Protein AF-A0A2J8IJR7-F1 (afdb_monomer)

InterPro domains:
  IPR007197 Radical SAM [SFLDS00029] (43-92)
  IPR013785 Aldolase-type TIM barrel [G3DSA:3.20.20.70] (1-93)
  IPR034556 S-adenosyl-L-methionine-dependent tRNA 4-demethylwyosine synthase [PTHR13930] (1-93)

Sequence (93 aa):
YQLIGSHSGVKLCRWTKSMLRGRGGCYKHTFYGIESHRCMETTPSLACANKCVFCWRHHTNPVGTEWRWKMDQPEMILKEAIENHQNMIKQFK

Radius of gyration: 14.99 Å; Cα contacts (8 Å, |Δi|>4): 115; chains: 1; bounding box: 33×25×36 Å

Solvent-accessible surface area (backbone atoms only — not comparable to full-atom values): 5750 Å² total; per-residue (Å²): 115,47,80,38,90,87,44,25,35,31,42,85,45,74,34,24,59,32,30,72,71,73,70,44,56,42,71,54,27,77,77,67,69,42,59,28,63,78,56,83,47,67,40,84,55,64,55,37,67,71,86,55,94,85,62,90,68,64,91,82,53,52,72,42,89,65,91,83,70,76,85,71,57,68,69,57,52,52,52,53,41,52,53,52,51,52,52,58,56,63,67,73,112

Structure (mmCIF, N/CA/C/O backbone):
data_AF-A0A2J8IJR7-F1
#
_entry.id   AF-A0A2J8IJR7-F1
#
loop_
_atom_site.group_PDB
_atom_site.id
_atom_site.type_symbol
_atom_site.label_atom_id
_atom_site.label_alt_id
_atom_site.label_comp_id
_atom_site.label_asym_id
_atom_site.label_entity_id
_atom_site.label_seq_id
_atom_site.pdbx_PDB_ins_code
_atom_site.Cartn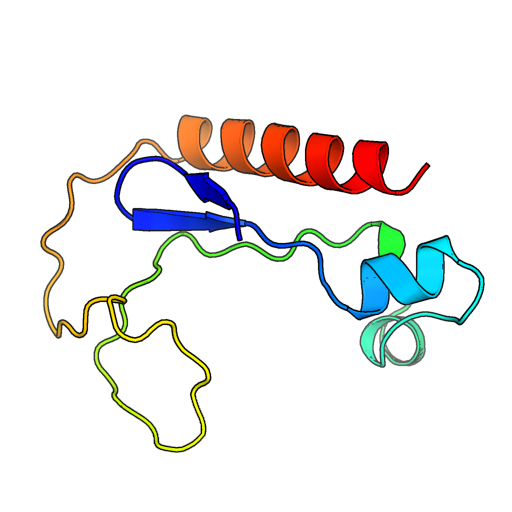_x
_atom_site.Cartn_y
_atom_site.Cartn_z
_atom_site.occupancy
_atom_site.B_iso_o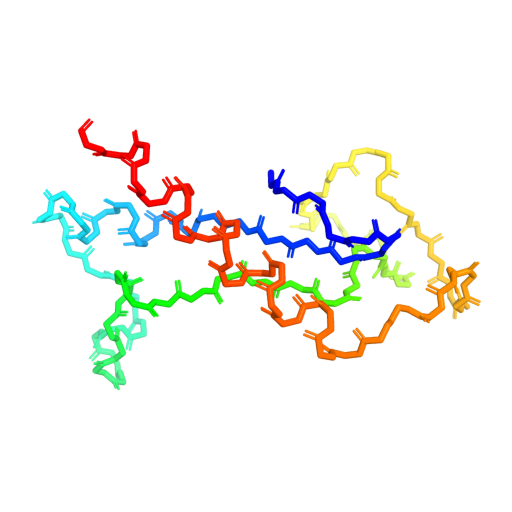r_equiv
_atom_site.auth_seq_id
_atom_site.auth_comp_id
_atom_site.auth_asym_id
_atom_site.auth_atom_id
_atom_site.pdbx_PDB_model_num
ATOM 1 N N . TYR A 1 1 ? -1.387 9.391 -3.796 1.00 90.69 1 TYR A N 1
ATOM 2 C CA . TYR A 1 1 ? -0.639 8.246 -3.237 1.00 90.69 1 TYR A CA 1
ATOM 3 C C . TYR A 1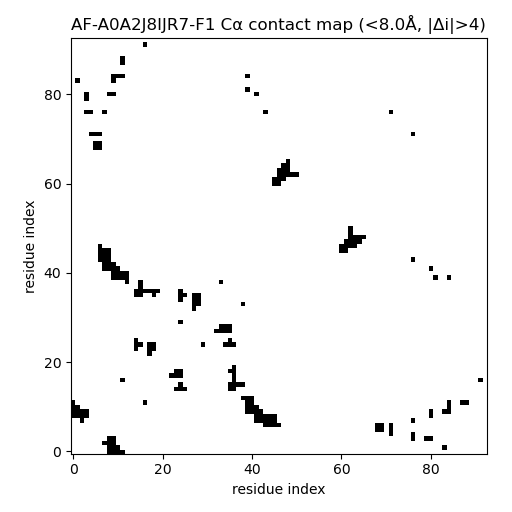 1 ? 0.787 8.718 -3.032 1.00 90.69 1 TYR A C 1
ATOM 5 O O . TYR A 1 1 ? 1.122 9.770 -3.566 1.00 90.69 1 TYR A O 1
ATOM 13 N N . GLN A 1 2 ? 1.591 8.000 -2.259 1.00 94.88 2 GLN A N 1
ATOM 14 C CA . GLN A 1 2 ? 3.035 8.227 -2.207 1.00 94.88 2 GLN A CA 1
ATOM 15 C C . GLN A 1 2 ? 3.716 7.191 -3.098 1.00 94.88 2 GLN A C 1
ATOM 17 O O . GLN A 1 2 ? 3.341 6.017 -3.071 1.00 94.88 2 GLN A O 1
ATOM 22 N N . LEU A 1 3 ? 4.627 7.664 -3.947 1.00 94.56 3 LEU A N 1
ATOM 23 C CA . LEU A 1 3 ? 5.477 6.820 -4.783 1.00 94.56 3 LEU A CA 1
ATOM 24 C C . LEU A 1 3 ? 6.553 6.178 -3.905 1.00 94.56 3 LEU A C 1
ATOM 26 O O . LEU A 1 3 ? 7.034 6.815 -2.971 1.00 94.56 3 LEU A O 1
ATOM 30 N N . ILE A 1 4 ? 6.888 4.929 -4.206 1.00 96.50 4 ILE A N 1
ATOM 31 C CA . ILE A 1 4 ? 7.927 4.146 -3.531 1.00 96.50 4 ILE A CA 1
ATOM 32 C C . ILE A 1 4 ? 8.855 3.615 -4.614 1.00 96.50 4 ILE A C 1
ATOM 34 O O . ILE A 1 4 ? 8.392 2.950 -5.553 1.00 96.50 4 ILE A O 1
ATOM 38 N N . GLY A 1 5 ? 10.143 3.926 -4.495 1.00 93.88 5 GLY A N 1
ATOM 39 C CA . GLY A 1 5 ? 11.114 3.649 -5.548 1.00 93.88 5 GLY A CA 1
ATOM 40 C C . GLY A 1 5 ? 10.653 4.157 -6.921 1.00 93.88 5 GLY A C 1
ATOM 41 O O . GLY A 1 5 ? 10.158 5.277 -7.071 1.00 93.88 5 GLY A O 1
ATOM 42 N N . SER A 1 6 ? 10.811 3.313 -7.935 1.00 92.56 6 SER A N 1
ATOM 43 C CA . SER A 1 6 ? 10.550 3.630 -9.340 1.00 92.56 6 SER A CA 1
ATOM 44 C C . SER A 1 6 ? 9.192 3.147 -9.866 1.00 92.56 6 SER A C 1
ATOM 46 O O . SER A 1 6 ? 8.727 3.651 -10.890 1.00 92.56 6 SER A O 1
ATOM 48 N N . HIS A 1 7 ? 8.545 2.185 -9.196 1.00 93.62 7 HIS A N 1
ATOM 49 C CA . HIS A 1 7 ? 7.362 1.495 -9.739 1.00 93.62 7 HIS A CA 1
ATOM 50 C C . HIS A 1 7 ? 6.247 1.190 -8.729 1.00 93.62 7 HIS A C 1
ATOM 52 O O . HIS A 1 7 ? 5.167 0.744 -9.133 1.00 93.62 7 HIS A O 1
ATOM 58 N N . SER A 1 8 ? 6.477 1.422 -7.437 1.00 95.56 8 SER A N 1
ATOM 59 C CA . SER A 1 8 ? 5.551 1.047 -6.366 1.00 95.56 8 SER A CA 1
ATOM 60 C C . SER A 1 8 ? 4.807 2.261 -5.813 1.00 95.56 8 SER A C 1
ATOM 62 O O . SER A 1 8 ? 5.187 3.416 -6.026 1.00 95.56 8 SER A O 1
ATOM 64 N N . GLY A 1 9 ? 3.721 2.022 -5.082 1.00 95.81 9 GLY A N 1
ATOM 65 C CA . GLY A 1 9 ? 3.017 3.106 -4.412 1.00 95.81 9 GLY A CA 1
ATOM 66 C C . GLY A 1 9 ? 2.086 2.650 -3.304 1.00 95.81 9 GLY A C 1
ATOM 67 O O . GLY A 1 9 ? 1.487 1.579 -3.368 1.00 95.81 9 GLY A O 1
ATOM 68 N N . VAL A 1 10 ? 1.924 3.521 -2.310 1.00 98.12 10 VAL A N 1
ATOM 69 C CA . VAL A 1 10 ? 1.052 3.313 -1.151 1.00 98.12 10 VAL A CA 1
ATOM 70 C C . VAL A 1 10 ? 0.043 4.449 -1.023 1.00 98.12 10 VAL A C 1
ATOM 72 O O . VAL A 1 10 ? 0.308 5.614 -1.351 1.00 98.12 10 VAL A O 1
ATOM 75 N N . LYS A 1 11 ? -1.161 4.128 -0.557 1.00 96.38 11 LYS A N 1
ATOM 76 C CA . LYS A 1 11 ? -2.232 5.105 -0.355 1.00 96.38 11 LYS A CA 1
ATOM 77 C C . LYS A 1 11 ? -3.018 4.761 0.901 1.00 96.38 11 LYS A C 1
ATOM 79 O O . LYS A 1 11 ? -3.166 3.604 1.273 1.00 96.38 11 LYS A O 1
ATOM 84 N N . LEU A 1 12 ? -3.568 5.782 1.549 1.00 96.19 12 LEU A N 1
ATOM 85 C CA . LEU A 1 12 ? -4.530 5.558 2.616 1.00 96.19 12 LEU A CA 1
ATOM 86 C C . LEU A 1 12 ? -5.901 5.197 2.030 1.00 96.19 12 LEU A C 1
ATOM 88 O O . LEU A 1 12 ? -6.490 5.991 1.284 1.00 96.19 12 LEU A O 1
ATOM 92 N N . CYS A 1 13 ? -6.416 4.023 2.396 1.00 96.06 13 CYS A N 1
ATOM 93 C CA . CYS A 1 13 ? -7.742 3.584 1.981 1.00 96.06 13 CYS A CA 1
ATOM 94 C C . CYS A 1 13 ? -8.817 4.543 2.515 1.00 96.06 13 CYS A C 1
ATOM 96 O O . CYS A 1 13 ? -8.730 5.069 3.631 1.00 96.06 13 CYS A O 1
ATOM 98 N N . ARG A 1 14 ? -9.889 4.736 1.736 1.00 95.06 14 ARG A N 1
ATOM 99 C CA . ARG A 1 14 ? -11.063 5.516 2.164 1.00 95.06 14 ARG A CA 1
ATOM 100 C C . ARG A 1 14 ? -11.618 5.010 3.500 1.00 95.06 14 ARG A C 1
ATOM 102 O O . ARG A 1 14 ? -11.985 5.805 4.359 1.00 95.06 14 ARG A O 1
ATOM 109 N N . TRP A 1 15 ? -11.662 3.692 3.673 1.00 97.25 15 TRP A N 1
ATOM 110 C CA . TRP A 1 15 ? -12.247 3.053 4.850 1.00 97.25 15 TRP A CA 1
ATOM 111 C C . TRP A 1 15 ? -11.323 3.034 6.063 1.00 97.25 15 TRP A C 1
ATOM 113 O O . TRP A 1 15 ? -11.820 3.067 7.183 1.00 97.25 15 TRP A O 1
ATOM 123 N N . THR A 1 16 ? -10.004 3.086 5.862 1.00 95.75 16 THR A N 1
ATOM 124 C CA . THR A 1 16 ? -9.053 3.369 6.947 1.00 95.75 16 THR A CA 1
ATOM 125 C C . THR A 1 16 ? -9.385 4.716 7.583 1.00 95.75 16 THR A C 1
ATOM 127 O O . THR A 1 16 ? -9.611 4.783 8.787 1.00 95.75 16 THR A O 1
ATOM 130 N N . LYS A 1 17 ? -9.549 5.772 6.769 1.00 93.81 17 LYS A N 1
ATOM 131 C CA . LYS A 1 17 ? -9.961 7.105 7.253 1.00 93.81 17 LYS A CA 1
ATOM 132 C C . LYS A 1 17 ? -11.334 7.089 7.932 1.00 93.81 17 LYS A C 1
ATOM 134 O O . LYS A 1 17 ? -11.514 7.744 8.950 1.00 93.81 17 LYS A O 1
ATOM 139 N N . SER A 1 18 ? -12.304 6.369 7.363 1.00 95.44 18 SER A N 1
ATOM 140 C CA . SER A 1 18 ? -13.657 6.247 7.928 1.00 95.44 18 SER A CA 1
ATOM 141 C C . SER A 1 18 ? -13.628 5.642 9.332 1.00 95.44 18 SER A C 1
ATOM 143 O O . SER A 1 18 ? -14.165 6.226 10.273 1.00 95.44 18 SER A O 1
ATOM 145 N N . MET A 1 19 ? -12.937 4.510 9.481 1.00 95.62 19 MET A N 1
ATOM 146 C CA . MET A 1 19 ? -12.878 3.770 10.736 1.00 95.62 19 MET A CA 1
ATOM 147 C C . MET A 1 19 ? -12.068 4.518 11.803 1.00 95.62 19 MET A C 1
ATOM 149 O O . MET A 1 19 ? -12.507 4.566 12.946 1.00 95.62 19 MET A O 1
ATOM 153 N N . LEU A 1 20 ? -10.972 5.197 11.429 1.00 93.44 20 LEU A N 1
ATOM 154 C CA . LEU A 1 20 ? -10.221 6.082 12.338 1.00 93.44 20 LEU A CA 1
ATOM 155 C C . LEU A 1 20 ? -11.074 7.235 12.899 1.00 93.44 20 LEU A C 1
ATOM 157 O O . LEU A 1 20 ? -10.815 7.709 13.997 1.00 93.44 20 LEU A O 1
ATOM 161 N N . ARG A 1 21 ? -12.106 7.680 12.168 1.00 93.31 21 ARG A N 1
ATOM 162 C CA . ARG A 1 21 ? -13.049 8.728 12.606 1.00 93.31 21 ARG A CA 1
ATOM 163 C C . ARG A 1 21 ? -14.296 8.169 13.305 1.00 93.31 21 ARG A C 1
ATOM 165 O O . ARG A 1 21 ? -15.273 8.898 13.450 1.00 93.31 21 ARG A O 1
ATOM 172 N N . GLY A 1 22 ? -14.313 6.880 13.652 1.00 94.56 22 GLY A N 1
ATOM 173 C CA . GLY A 1 22 ? -15.461 6.228 14.291 1.00 94.56 22 GLY A CA 1
ATOM 174 C C . GLY A 1 22 ? -16.671 6.012 13.374 1.00 94.56 22 GLY A C 1
ATOM 175 O O . GLY A 1 22 ? -17.755 5.713 13.857 1.00 94.56 22 GLY A O 1
ATOM 176 N N . ARG A 1 23 ? -16.516 6.141 12.047 1.00 95.62 23 ARG A N 1
ATOM 177 C CA . ARG A 1 23 ? -17.612 5.993 11.063 1.00 95.62 23 ARG A CA 1
ATOM 178 C C . ARG A 1 23 ? -17.740 4.575 10.484 1.00 95.62 23 ARG A C 1
ATOM 180 O O . ARG A 1 23 ? -18.400 4.384 9.468 1.00 95.62 23 ARG A O 1
ATOM 187 N N . GLY A 1 24 ? -17.075 3.592 11.091 1.00 95.62 24 GLY A N 1
ATOM 188 C CA . GLY A 1 24 ? -17.117 2.183 10.681 1.00 95.62 24 GLY A CA 1
ATOM 189 C C . GLY A 1 24 ? -16.100 1.773 9.605 1.00 95.62 24 GLY A C 1
ATOM 190 O O . GLY A 1 24 ? -15.477 2.609 8.939 1.00 95.62 24 GLY A O 1
ATOM 191 N N . GLY A 1 25 ? -15.912 0.453 9.480 1.00 96.44 25 GLY A N 1
ATOM 192 C CA . GLY A 1 25 ? -14.999 -0.209 8.538 1.00 96.44 25 GLY A CA 1
ATOM 193 C C . GLY A 1 25 ? -15.632 -0.553 7.184 1.00 96.44 25 GLY A C 1
ATOM 194 O O . GLY A 1 25 ? -16.815 -0.320 6.954 1.00 96.44 25 GLY A O 1
ATOM 195 N N . CYS A 1 26 ? -14.830 -1.093 6.262 1.00 97.94 26 CYS A N 1
ATOM 196 C CA . CYS A 1 26 ? -15.306 -1.562 4.958 1.00 97.94 26 CYS A CA 1
ATOM 197 C C . CYS A 1 26 ? -16.022 -2.915 5.058 1.00 97.94 26 CYS A C 1
ATOM 199 O O . CYS A 1 26 ? -16.008 -3.561 6.100 1.00 97.94 26 CYS A O 1
ATOM 201 N N . TYR A 1 27 ? -16.555 -3.406 3.936 1.00 98.12 27 TYR A N 1
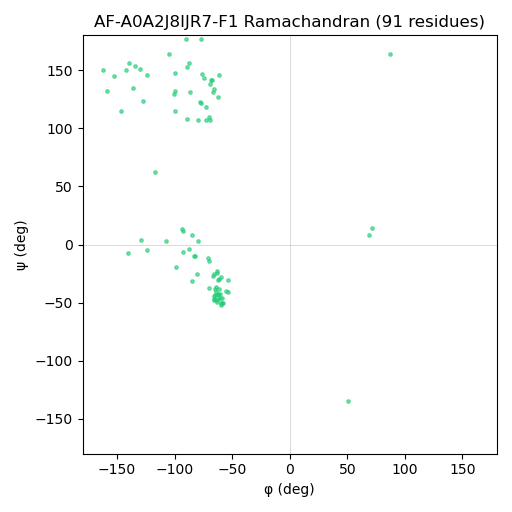ATOM 202 C CA . TYR A 1 27 ? -17.207 -4.720 3.879 1.00 98.12 27 TYR A CA 1
ATOM 203 C C . TYR A 1 27 ? -16.321 -5.869 4.399 1.00 98.12 27 TYR A C 1
ATOM 205 O O . TYR A 1 27 ? -16.835 -6.825 4.968 1.00 98.12 27 TYR A O 1
ATOM 213 N N . LYS A 1 28 ? -14.986 -5.779 4.256 1.00 98.25 28 LYS A N 1
ATOM 214 C CA . LYS A 1 28 ? -14.060 -6.806 4.767 1.00 98.25 28 LYS A CA 1
ATOM 215 C C . LYS A 1 28 ? -14.044 -6.877 6.293 1.00 98.25 28 LYS A C 1
ATOM 217 O O . LYS A 1 28 ? -13.765 -7.937 6.839 1.00 98.25 28 LYS A O 1
ATOM 222 N N . HIS A 1 29 ? -14.347 -5.771 6.969 1.00 97.31 29 HIS A N 1
ATOM 223 C CA . HIS A 1 29 ? -14.533 -5.772 8.414 1.00 97.31 29 HIS A CA 1
ATOM 224 C C . HIS A 1 29 ? -15.766 -6.591 8.794 1.00 97.31 29 HIS A C 1
ATOM 226 O O . HIS A 1 29 ? -15.671 -7.479 9.630 1.00 97.31 29 HIS A O 1
ATOM 232 N N . THR A 1 30 ? -16.893 -6.358 8.116 1.00 97.06 30 THR A N 1
ATOM 233 C CA . THR A 1 30 ? -18.148 -7.079 8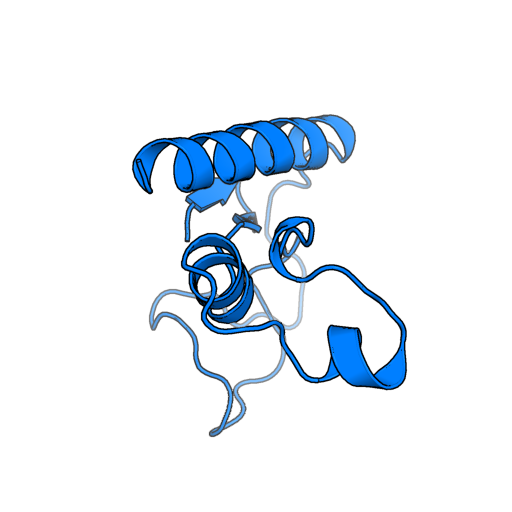.366 1.00 97.06 30 THR A CA 1
ATOM 234 C C . THR A 1 30 ? -18.053 -8.563 8.018 1.00 97.06 30 THR A C 1
ATOM 236 O O . THR A 1 30 ? -18.524 -9.393 8.784 1.00 97.06 30 THR A O 1
ATOM 239 N N . PHE A 1 31 ? -17.457 -8.911 6.875 1.00 98.44 31 PHE A N 1
ATOM 240 C CA . PHE A 1 31 ? -17.444 -10.297 6.392 1.00 98.44 31 PHE A CA 1
ATOM 241 C C . PHE A 1 31 ? -16.316 -11.140 6.985 1.00 98.44 31 PHE A C 1
ATOM 243 O O . PHE A 1 31 ? -16.482 -12.344 7.140 1.00 98.44 31 PHE A O 1
ATOM 250 N N . TYR A 1 32 ? -15.171 -10.526 7.296 1.00 98.00 32 TYR A N 1
ATOM 251 C CA . TYR A 1 32 ? -13.949 -11.260 7.643 1.00 98.00 32 TYR A CA 1
ATOM 252 C C . TYR A 1 32 ? -13.296 -10.784 8.945 1.00 98.00 32 TYR A C 1
ATOM 254 O O . TYR A 1 32 ? -12.194 -11.219 9.263 1.00 98.00 32 TYR A O 1
ATOM 262 N N . GLY A 1 33 ? -13.906 -9.845 9.674 1.00 96.94 33 GLY A N 1
ATOM 263 C CA . GLY A 1 33 ? -13.327 -9.284 10.899 1.00 96.94 33 GLY A CA 1
ATOM 264 C C . GLY A 1 33 ? -12.083 -8.414 10.674 1.00 96.94 33 GLY A C 1
ATOM 265 O O . GLY A 1 33 ? -11.447 -7.993 11.635 1.00 96.94 33 GLY A O 1
ATOM 266 N N . ILE A 1 34 ? -11.721 -8.103 9.422 1.00 98.00 34 ILE A N 1
ATOM 267 C CA . ILE A 1 34 ? -10.503 -7.343 9.115 1.00 98.00 34 ILE A CA 1
ATOM 268 C C . ILE A 1 34 ? -10.681 -5.875 9.513 1.00 98.00 34 ILE A C 1
ATOM 270 O O . ILE A 1 34 ? -11.503 -5.142 8.957 1.00 98.00 34 ILE A O 1
ATOM 274 N N . GLU A 1 35 ? -9.860 -5.408 10.445 1.00 97.19 35 GLU A N 1
ATOM 275 C CA . GLU A 1 35 ? -9.876 -4.023 10.907 1.00 97.19 35 GLU A CA 1
ATOM 276 C C . GLU A 1 35 ? -9.369 -3.069 9.813 1.00 97.19 35 GLU A C 1
ATOM 278 O O . GLU A 1 35 ? -8.178 -2.983 9.510 1.00 97.19 35 GLU A O 1
ATOM 283 N N . SER A 1 36 ? -10.283 -2.304 9.208 1.00 96.88 36 SER A N 1
ATOM 284 C CA . SER A 1 36 ? -9.958 -1.416 8.079 1.00 96.88 36 SER A CA 1
ATOM 285 C C . SER A 1 36 ? -8.948 -0.325 8.439 1.00 96.88 36 SER A C 1
ATOM 287 O O . SER A 1 36 ? -8.165 0.093 7.586 1.00 96.88 36 SER A O 1
ATOM 289 N N . HIS A 1 37 ? -8.937 0.131 9.695 1.00 95.50 37 HIS A N 1
ATOM 290 C CA . HIS A 1 37 ? -7.971 1.122 10.170 1.00 95.50 37 HIS A CA 1
ATOM 291 C C . HIS A 1 37 ? -6.534 0.574 10.299 1.00 95.50 37 HIS A C 1
ATOM 293 O O . HIS A 1 37 ? -5.605 1.364 10.434 1.00 95.50 37 HIS A O 1
ATOM 299 N N . ARG A 1 38 ? -6.348 -0.752 10.212 1.00 95.75 38 ARG A N 1
ATOM 300 C CA . ARG A 1 38 ? -5.046 -1.445 10.251 1.00 95.75 38 ARG A CA 1
ATOM 301 C C . ARG A 1 38 ? -4.612 -1.995 8.888 1.00 95.75 38 ARG A C 1
ATOM 303 O O . ARG A 1 38 ? -3.588 -2.662 8.790 1.00 95.75 38 ARG A O 1
ATOM 310 N N . CYS A 1 39 ? -5.389 -1.742 7.834 1.00 97.06 39 CYS A N 1
ATOM 311 C CA . CYS A 1 39 ? -5.075 -2.183 6.476 1.00 97.06 39 CYS A CA 1
ATOM 312 C C . CYS A 1 39 ? -4.169 -1.182 5.748 1.00 97.06 39 CYS A C 1
ATOM 314 O O . CYS A 1 39 ? -4.512 -0.003 5.643 1.00 97.06 39 CYS A O 1
ATOM 316 N N . MET A 1 40 ? -3.091 -1.677 5.135 1.00 97.25 40 MET A N 1
ATOM 317 C CA . MET A 1 40 ? -2.239 -0.908 4.226 1.00 97.25 40 MET A CA 1
ATOM 318 C C . MET A 1 40 ? -2.585 -1.220 2.764 1.00 97.25 40 MET A C 1
ATOM 320 O O . MET A 1 40 ? -2.402 -2.341 2.299 1.00 97.25 40 MET A O 1
ATOM 324 N N . GLU A 1 41 ? -3.086 -0.223 2.030 1.00 97.56 41 GLU A N 1
ATOM 325 C CA . GLU A 1 41 ? -3.354 -0.327 0.590 1.00 97.56 41 GLU A CA 1
ATOM 326 C C . GLU A 1 41 ? -2.094 0.079 -0.188 1.00 97.56 41 GLU A C 1
ATOM 328 O O . GLU A 1 41 ? -1.710 1.251 -0.213 1.00 97.56 41 GLU A O 1
ATOM 333 N N . THR A 1 42 ? -1.433 -0.903 -0.797 1.00 97.75 42 THR A N 1
ATOM 334 C CA . THR A 1 42 ? -0.176 -0.726 -1.534 1.00 97.75 42 THR A CA 1
ATOM 335 C C . THR A 1 42 ? -0.167 -1.567 -2.808 1.00 97.75 42 THR A C 1
ATOM 337 O O . THR A 1 42 ? -0.884 -2.566 -2.901 1.00 97.75 42 THR A O 1
ATOM 340 N N . THR A 1 43 ? 0.641 -1.167 -3.786 1.00 96.38 43 THR A N 1
ATOM 341 C CA . THR A 1 43 ? 0.936 -1.958 -4.984 1.00 96.38 43 THR A CA 1
ATOM 342 C C . THR A 1 43 ? 2.432 -1.901 -5.297 1.00 96.38 43 THR A C 1
ATOM 344 O O . THR A 1 43 ? 3.000 -0.805 -5.306 1.00 96.38 43 THR A O 1
ATOM 347 N N . PRO A 1 44 ? 3.080 -3.041 -5.604 1.00 95.38 44 PRO A N 1
ATOM 348 C CA . PRO A 1 44 ? 4.440 -3.058 -6.127 1.00 95.38 44 PRO A CA 1
ATOM 349 C C . PRO A 1 44 ? 4.484 -2.753 -7.633 1.00 95.38 44 PRO A C 1
ATOM 351 O O . PRO A 1 44 ? 5.541 -2.825 -8.243 1.00 95.38 44 PRO A O 1
ATOM 354 N N . SER A 1 45 ? 3.350 -2.460 -8.277 1.00 93.12 45 SER A N 1
ATOM 355 C CA . SER A 1 45 ? 3.317 -2.062 -9.683 1.00 93.12 45 SER A CA 1
ATOM 356 C C . SER A 1 45 ? 2.199 -1.061 -9.943 1.00 93.12 45 SER A C 1
ATOM 358 O O . SER A 1 45 ? 1.009 -1.361 -9.810 1.00 93.12 45 SER A O 1
ATOM 360 N N . LEU A 1 46 ? 2.585 0.157 -10.312 1.00 91.88 46 LEU A N 1
ATOM 361 C CA . LEU A 1 46 ? 1.664 1.186 -10.803 1.00 91.88 46 LEU A CA 1
ATOM 362 C C . LEU A 1 46 ? 1.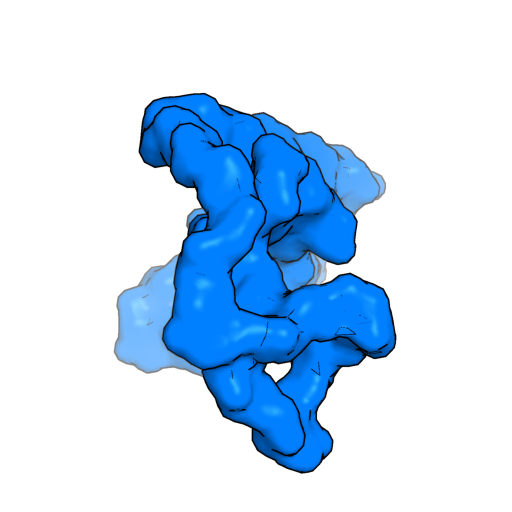335 1.024 -12.292 1.00 91.88 46 LEU A C 1
ATOM 364 O O . LEU A 1 46 ? 0.430 1.693 -12.800 1.00 91.88 46 LEU A O 1
ATOM 368 N N . ALA A 1 47 ? 2.055 0.136 -12.976 1.00 90.62 47 ALA A N 1
ATOM 369 C CA . ALA A 1 47 ? 1.832 -0.200 -14.366 1.00 90.62 47 ALA A CA 1
ATOM 370 C C . ALA A 1 47 ? 0.828 -1.343 -14.516 1.00 90.62 47 ALA A C 1
ATOM 372 O O . ALA A 1 47 ? 0.700 -2.210 -13.654 1.00 90.62 47 ALA A O 1
ATOM 373 N N . CYS A 1 48 ? 0.121 -1.379 -15.641 1.00 90.31 48 CYS A N 1
ATOM 374 C CA . CYS A 1 48 ? -0.731 -2.514 -15.978 1.00 90.31 48 CYS A CA 1
ATOM 375 C C . CYS A 1 48 ? -0.879 -2.636 -17.497 1.00 90.31 48 CYS A C 1
ATOM 377 O O . CYS A 1 48 ? -0.960 -1.626 -18.196 1.00 90.31 48 CYS A O 1
ATOM 379 N N . ALA A 1 49 ? -0.956 -3.873 -17.990 1.00 91.50 49 ALA A N 1
ATOM 380 C CA . ALA A 1 49 ? -1.099 -4.187 -19.411 1.00 91.50 49 ALA A CA 1
ATOM 381 C C . ALA A 1 49 ? -2.443 -3.731 -20.009 1.00 91.50 49 ALA A C 1
ATOM 383 O O . ALA A 1 49 ? -2.531 -3.451 -21.199 1.00 91.50 49 ALA A O 1
ATOM 384 N N . ASN A 1 50 ? -3.486 -3.614 -19.182 1.00 90.06 50 ASN A N 1
ATOM 385 C CA . ASN A 1 50 ? -4.835 -3.273 -19.631 1.00 90.06 50 ASN A CA 1
ATOM 386 C C . ASN A 1 50 ? -5.162 -1.795 -19.410 1.00 90.06 50 ASN A C 1
ATOM 388 O O . ASN A 1 50 ? -4.758 -1.217 -18.399 1.00 90.06 50 ASN A O 1
ATOM 392 N N . LYS A 1 51 ? -5.983 -1.212 -20.293 1.00 89.25 51 LYS A N 1
ATOM 393 C CA . LYS A 1 51 ? -6.536 0.150 -20.173 1.00 89.25 51 LYS A CA 1
ATOM 394 C C . LYS A 1 51 ? -8.067 0.115 -20.073 1.00 89.25 51 LYS A C 1
ATOM 396 O O . LYS A 1 51 ? -8.779 0.605 -20.942 1.00 89.25 51 LYS A O 1
ATOM 401 N N . CYS A 1 52 ? -8.574 -0.516 -19.017 1.00 92.12 52 CYS A N 1
ATOM 402 C CA . CYS A 1 52 ? -10.011 -0.684 -18.808 1.00 92.12 52 CYS A CA 1
ATOM 403 C C . CYS A 1 52 ? -10.704 0.656 -18.517 1.00 92.12 52 CYS A C 1
ATOM 405 O O . CYS A 1 52 ? -10.187 1.463 -17.745 1.00 92.12 52 CYS A O 1
ATOM 407 N N . VAL A 1 53 ? -11.918 0.848 -19.042 1.00 94.56 53 VAL A N 1
ATOM 408 C CA . VAL A 1 53 ? -12.710 2.086 -18.874 1.00 94.56 53 VAL A CA 1
ATOM 409 C C . VAL A 1 53 ? -13.105 2.382 -17.423 1.00 94.56 53 VAL A C 1
ATOM 411 O O . VAL A 1 53 ? -13.320 3.531 -17.060 1.00 94.56 53 VAL A O 1
ATOM 414 N N . PHE A 1 54 ? -13.169 1.353 -16.576 1.00 94.69 54 PHE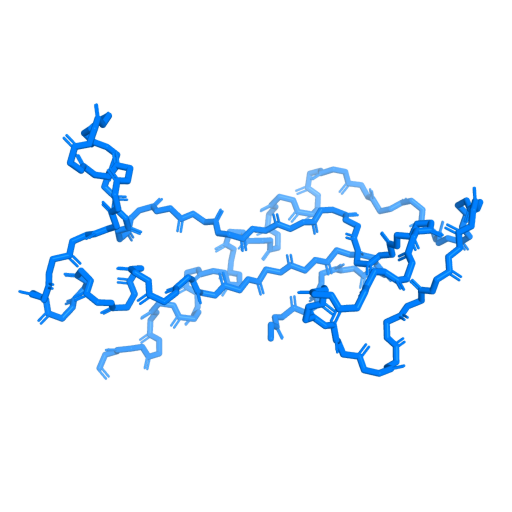 A N 1
ATOM 415 C CA . PHE A 1 54 ? -13.510 1.471 -15.156 1.00 94.69 54 PHE A CA 1
ATOM 416 C C . PHE A 1 54 ? -12.280 1.619 -14.246 1.00 94.69 54 PHE A C 1
ATOM 418 O O . PHE A 1 54 ? -12.424 1.803 -13.036 1.00 94.69 54 PHE A O 1
ATOM 425 N N . CYS A 1 55 ? -11.061 1.493 -14.783 1.00 93.06 55 CYS A N 1
ATOM 426 C CA . CYS A 1 55 ? -9.850 1.619 -13.983 1.00 93.06 55 CYS A CA 1
ATOM 427 C C . CYS A 1 55 ? -9.527 3.094 -13.744 1.00 93.06 55 CYS A C 1
ATOM 429 O O . CYS A 1 55 ? -9.008 3.784 -14.618 1.00 93.06 55 CYS A O 1
ATOM 431 N N . TRP A 1 56 ? -9.742 3.548 -12.514 1.00 90.81 56 TRP A N 1
ATOM 432 C CA . TRP A 1 56 ? -9.298 4.862 -12.067 1.00 90.81 56 TRP A CA 1
ATOM 433 C C . TRP A 1 56 ? -7.772 4.869 -11.954 1.00 90.81 56 TRP A C 1
ATOM 435 O O . TRP A 1 56 ? -7.204 4.222 -11.073 1.00 90.81 56 TRP A O 1
ATOM 445 N N . ARG A 1 57 ? -7.099 5.587 -12.854 1.00 87.12 57 ARG A N 1
ATOM 446 C CA . ARG A 1 57 ? -5.637 5.720 -12.880 1.00 87.12 57 ARG A CA 1
ATOM 447 C C . ARG A 1 57 ? -5.244 7.169 -13.083 1.00 87.12 57 ARG A C 1
ATOM 449 O O . ARG A 1 57 ? -5.990 7.943 -13.677 1.00 87.12 57 ARG A O 1
ATOM 456 N N . HIS A 1 58 ? -4.057 7.526 -12.605 1.00 84.50 58 HIS A N 1
ATOM 457 C CA . HIS A 1 58 ? -3.472 8.804 -12.978 1.00 84.50 58 HIS A CA 1
ATOM 458 C C . HIS A 1 58 ? -3.123 8.770 -14.473 1.00 84.50 58 HIS A C 1
ATOM 460 O O . HIS A 1 58 ? -2.680 7.738 -14.973 1.00 84.50 58 HIS A O 1
ATOM 466 N N . HIS A 1 59 ? -3.324 9.873 -15.195 1.00 78.88 59 HIS A N 1
ATOM 467 C CA . HIS A 1 59 ? -3.129 9.932 -16.651 1.00 78.88 59 HIS A CA 1
ATOM 468 C C . HIS A 1 59 ? -1.675 9.666 -17.079 1.00 78.88 59 HIS A C 1
ATOM 470 O O . HIS A 1 59 ? -1.436 9.228 -18.198 1.00 78.88 59 HIS A O 1
ATOM 476 N N . THR A 1 60 ? -0.716 9.886 -16.176 1.00 81.31 60 THR A N 1
ATOM 477 C CA . THR A 1 60 ? 0.708 9.576 -16.377 1.00 81.31 60 THR A CA 1
ATOM 478 C C . THR A 1 60 ? 1.092 8.144 -15.999 1.00 81.31 60 THR A C 1
ATOM 480 O O . THR A 1 60 ? 2.250 7.772 -16.176 1.00 81.31 60 THR A O 1
ATOM 483 N N . ASN A 1 61 ? 0.171 7.331 -15.460 1.00 79.50 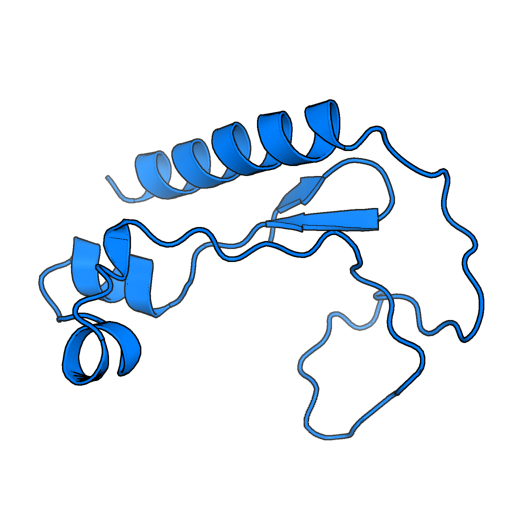61 ASN A N 1
ATOM 484 C CA . ASN A 1 61 ? 0.507 5.957 -15.096 1.00 79.50 61 ASN A CA 1
ATOM 485 C C . ASN A 1 61 ? 0.803 5.142 -16.360 1.00 79.50 61 ASN A C 1
ATOM 487 O O . ASN A 1 61 ? -0.003 5.146 -17.297 1.00 79.50 61 ASN A O 1
ATOM 491 N N . PRO A 1 62 ? 1.924 4.409 -16.382 1.00 78.69 62 PRO A N 1
ATOM 492 C CA . PRO A 1 62 ? 2.346 3.709 -17.576 1.00 78.69 62 PRO A CA 1
ATOM 493 C C . PRO A 1 62 ? 1.413 2.536 -17.889 1.00 78.69 62 PRO A C 1
ATOM 495 O O . PRO A 1 62 ? 1.006 1.768 -17.014 1.00 78.69 62 PRO A O 1
ATOM 498 N N . VAL A 1 63 ? 1.105 2.381 -19.173 1.00 83.56 63 VAL A N 1
ATOM 499 C CA . VAL A 1 63 ? 0.558 1.141 -19.727 1.00 83.56 63 VAL A CA 1
ATOM 500 C C . VAL A 1 63 ? 1.721 0.418 -20.387 1.00 83.56 63 VAL A C 1
ATOM 502 O O . VAL A 1 63 ? 2.470 1.019 -21.155 1.00 83.56 63 VAL A O 1
ATOM 505 N N . GLY A 1 64 ? 1.895 -0.854 -20.061 1.00 81.56 64 GLY A N 1
ATOM 506 C CA . GLY A 1 64 ? 2.980 -1.658 -20.602 1.00 81.56 64 GLY A CA 1
ATOM 507 C C . GLY A 1 64 ? 2.643 -3.131 -20.489 1.00 81.56 64 GLY A C 1
ATOM 508 O O . GLY A 1 64 ? 2.189 -3.586 -19.440 1.00 81.56 64 GLY A O 1
ATOM 509 N N . THR A 1 65 ? 2.843 -3.859 -21.582 1.00 83.44 65 THR A N 1
ATOM 510 C CA . THR A 1 65 ? 2.756 -5.325 -21.632 1.00 83.44 65 THR A CA 1
ATOM 511 C C . THR A 1 65 ? 4.054 -5.992 -21.178 1.00 83.44 65 THR A C 1
ATOM 513 O O . THR A 1 65 ? 4.074 -7.195 -20.954 1.00 83.44 65 THR A O 1
ATOM 516 N N . GLU A 1 66 ? 5.122 -5.210 -21.008 1.00 85.81 66 GLU A N 1
ATOM 517 C CA . GLU A 1 66 ? 6.458 -5.657 -20.620 1.00 85.81 66 GLU A CA 1
ATOM 518 C C . GLU A 1 66 ? 6.994 -4.821 -19.454 1.00 85.81 66 GLU A C 1
ATOM 520 O O . GLU A 1 66 ? 6.665 -3.638 -19.305 1.00 85.81 66 GLU A O 1
ATOM 525 N N . TRP A 1 67 ? 7.846 -5.436 -18.635 1.00 86.06 67 TRP A N 1
ATOM 526 C CA . TRP A 1 67 ? 8.493 -4.778 -17.506 1.00 86.06 67 TRP A CA 1
ATOM 527 C C . TRP A 1 67 ? 9.655 -3.896 -17.976 1.00 86.06 67 TRP A C 1
ATOM 529 O O . TRP A 1 67 ? 10.583 -4.384 -18.615 1.00 86.06 67 TRP A O 1
ATOM 539 N N . ARG A 1 68 ? 9.614 -2.597 -17.652 1.00 82.38 68 ARG A N 1
ATOM 540 C CA . ARG A 1 68 ? 10.630 -1.612 -18.084 1.00 82.38 68 ARG A CA 1
ATOM 541 C C . ARG A 1 68 ? 11.300 -0.854 -16.937 1.00 82.38 68 ARG A C 1
ATOM 543 O O . ARG A 1 68 ? 12.194 -0.050 -17.180 1.00 82.38 68 ARG A O 1
ATOM 550 N N . TRP A 1 69 ? 10.858 -1.071 -15.700 1.00 83.56 69 TRP A N 1
ATOM 551 C CA . TRP A 1 69 ? 11.378 -0.361 -14.530 1.00 83.56 69 TRP A CA 1
ATOM 552 C C . TRP A 1 69 ? 12.601 -1.067 -13.953 1.00 83.56 69 TRP A C 1
ATOM 554 O O . TRP A 1 69 ? 12.775 -2.278 -14.104 1.00 83.56 69 TRP A O 1
ATOM 564 N N . LYS A 1 70 ? 13.439 -0.314 -13.237 1.00 87.44 70 LYS A N 1
ATOM 565 C CA . LYS A 1 70 ? 14.456 -0.916 -12.377 1.00 87.44 70 LYS A CA 1
ATOM 566 C C . LYS A 1 70 ? 13.731 -1.723 -11.300 1.00 87.44 70 LYS A C 1
ATOM 568 O O . LYS A 1 70 ? 12.841 -1.193 -10.652 1.00 87.44 70 LYS A O 1
ATOM 573 N N . MET A 1 71 ? 14.077 -2.996 -11.138 1.00 93.50 71 MET A N 1
ATOM 574 C CA . MET A 1 71 ? 13.474 -3.820 -10.093 1.00 93.50 71 MET A CA 1
ATOM 575 C C . MET A 1 71 ? 14.019 -3.378 -8.736 1.00 93.50 71 MET A C 1
ATOM 577 O O . MET A 1 71 ? 15.193 -3.599 -8.425 1.00 93.50 71 MET A O 1
ATOM 581 N N . ASP A 1 72 ? 13.175 -2.703 -7.966 1.00 96.19 72 ASP A N 1
ATOM 582 C CA . ASP A 1 72 ? 13.518 -2.252 -6.627 1.00 96.19 72 ASP A CA 1
ATOM 583 C C . ASP A 1 72 ? 13.483 -3.431 -5.641 1.00 96.19 72 ASP A C 1
ATOM 585 O O . ASP A 1 72 ? 12.698 -4.369 -5.798 1.00 96.19 72 ASP A O 1
ATOM 589 N N . GLN A 1 73 ? 14.359 -3.409 -4.630 1.00 97.94 73 GLN A N 1
ATOM 590 C CA . GLN A 1 73 ? 14.480 -4.515 -3.672 1.00 97.94 73 GLN A CA 1
ATOM 591 C C . GLN A 1 73 ? 13.198 -4.661 -2.831 1.00 97.94 73 GLN A C 1
ATOM 593 O O . GLN A 1 73 ? 12.709 -3.650 -2.309 1.00 97.94 73 GLN A O 1
ATOM 598 N N . PRO A 1 74 ? 12.665 -5.883 -2.641 1.00 97.56 74 PRO A N 1
ATOM 599 C CA . PRO A 1 74 ? 11.421 -6.105 -1.900 1.00 97.56 74 PRO A CA 1
ATOM 600 C C . PRO A 1 74 ? 11.432 -5.524 -0.482 1.00 97.56 74 PRO A C 1
ATOM 602 O O . PRO A 1 74 ? 10.444 -4.927 -0.045 1.00 97.56 74 PRO A O 1
ATOM 605 N N . GLU A 1 75 ? 12.555 -5.646 0.225 1.00 98.25 75 GLU A N 1
ATOM 606 C CA . GLU A 1 75 ? 12.722 -5.160 1.598 1.00 98.25 75 GLU A CA 1
ATOM 607 C C . GLU A 1 75 ? 12.635 -3.633 1.660 1.00 98.25 75 GLU A C 1
ATOM 609 O O . GLU A 1 75 ? 12.028 -3.082 2.582 1.00 98.25 75 GLU A O 1
ATOM 614 N N . MET A 1 76 ? 13.194 -2.947 0.657 1.00 98.00 76 MET A N 1
ATOM 615 C CA . MET A 1 76 ? 13.092 -1.493 0.537 1.00 98.00 76 MET A CA 1
ATOM 616 C C . MET A 1 76 ? 11.639 -1.078 0.287 1.00 98.00 76 MET A C 1
ATOM 618 O O . MET A 1 76 ? 11.130 -0.216 1.005 1.00 98.00 76 MET A O 1
ATOM 622 N N . ILE A 1 77 ? 10.946 -1.746 -0.645 1.00 98.19 77 ILE A N 1
ATOM 623 C CA . ILE A 1 77 ? 9.541 -1.445 -0.962 1.00 98.19 77 ILE A CA 1
ATOM 624 C C . ILE A 1 77 ? 8.663 -1.601 0.285 1.00 98.19 77 ILE A C 1
ATOM 626 O O . ILE A 1 77 ? 7.836 -0.733 0.571 1.00 98.19 77 ILE A O 1
ATOM 630 N N . LEU A 1 78 ? 8.838 -2.691 1.040 1.00 98.19 78 LEU A N 1
ATOM 631 C CA . LEU A 1 78 ? 8.066 -2.944 2.256 1.00 98.19 78 LEU A CA 1
ATOM 632 C C . LEU A 1 78 ? 8.343 -1.888 3.330 1.00 98.19 78 LEU A C 1
ATOM 634 O O . LEU A 1 78 ? 7.398 -1.348 3.913 1.00 98.19 78 LEU A O 1
ATOM 638 N N . LYS A 1 79 ? 9.621 -1.584 3.581 1.00 98.50 79 LYS A N 1
ATOM 639 C CA . LYS A 1 79 ? 10.027 -0.593 4.582 1.00 98.50 79 LYS A CA 1
ATOM 640 C C . LYS A 1 79 ? 9.442 0.783 4.264 1.00 98.50 79 LYS A C 1
ATOM 642 O O . LYS A 1 79 ? 8.756 1.362 5.108 1.00 98.50 79 LYS A O 1
ATOM 647 N N . GLU A 1 80 ? 9.639 1.267 3.039 1.00 98.44 80 GLU A N 1
ATOM 648 C CA . GLU A 1 80 ? 9.115 2.566 2.611 1.00 98.44 80 GLU A CA 1
ATOM 649 C C . GLU A 1 80 ? 7.582 2.590 2.608 1.00 98.44 80 GLU A C 1
ATOM 651 O O . GLU A 1 80 ? 6.989 3.599 2.986 1.00 98.44 80 GLU A O 1
ATOM 656 N N . ALA A 1 81 ? 6.911 1.490 2.238 1.00 98.38 81 ALA A N 1
ATOM 657 C CA . ALA A 1 81 ? 5.451 1.405 2.298 1.00 98.38 81 ALA A CA 1
ATOM 658 C C . ALA A 1 81 ? 4.919 1.587 3.721 1.00 98.38 81 ALA A C 1
ATOM 660 O O . ALA A 1 81 ? 3.977 2.360 3.919 1.00 98.38 81 ALA A O 1
ATOM 661 N N . ILE A 1 82 ? 5.527 0.912 4.702 1.00 98.25 82 ILE A N 1
ATOM 662 C CA . ILE A 1 82 ? 5.136 1.013 6.112 1.00 98.25 82 ILE A CA 1
ATOM 663 C C . ILE A 1 82 ? 5.361 2.439 6.621 1.00 98.25 82 ILE A C 1
ATOM 665 O O . ILE A 1 82 ? 4.439 3.030 7.189 1.00 98.25 82 ILE A O 1
ATOM 669 N N . GLU A 1 83 ? 6.546 3.010 6.386 1.00 98.00 83 GLU A N 1
ATOM 670 C CA . GLU A 1 83 ? 6.893 4.368 6.827 1.00 98.00 83 GLU A CA 1
ATOM 671 C C . GLU A 1 83 ? 5.932 5.412 6.237 1.00 98.00 83 GLU A C 1
ATOM 673 O O . GLU A 1 83 ? 5.316 6.193 6.970 1.00 98.00 83 GLU A O 1
ATOM 678 N N . ASN A 1 84 ? 5.716 5.373 4.922 1.00 97.75 84 ASN A N 1
ATOM 679 C CA . ASN A 1 84 ? 4.795 6.260 4.214 1.00 97.75 84 ASN A CA 1
ATOM 680 C C . ASN A 1 84 ? 3.339 6.095 4.682 1.00 97.75 84 ASN A C 1
ATOM 682 O O . ASN A 1 84 ? 2.637 7.083 4.921 1.00 97.75 84 ASN A O 1
ATOM 686 N N . HIS A 1 85 ? 2.873 4.859 4.878 1.00 97.62 85 HIS A N 1
ATOM 687 C CA . HIS A 1 85 ? 1.526 4.594 5.383 1.00 97.62 85 HIS A CA 1
ATOM 688 C C . HIS A 1 85 ? 1.316 5.160 6.793 1.00 97.62 85 HIS A C 1
ATOM 690 O O . HIS A 1 85 ? 0.327 5.858 7.039 1.00 97.62 85 HIS A O 1
ATOM 696 N N . GLN A 1 86 ? 2.262 4.920 7.703 1.00 96.00 86 GLN A N 1
ATOM 697 C CA . GLN A 1 86 ? 2.213 5.450 9.066 1.00 96.00 86 GLN A CA 1
ATOM 698 C C . GLN A 1 86 ? 2.278 6.979 9.084 1.00 96.00 86 GLN A C 1
ATOM 700 O O . GLN A 1 86 ? 1.537 7.611 9.839 1.00 96.00 86 GLN A O 1
ATOM 705 N N . ASN A 1 87 ? 3.115 7.588 8.241 1.00 96.12 87 ASN A N 1
ATOM 706 C CA . ASN A 1 87 ? 3.205 9.042 8.120 1.00 96.12 87 ASN A CA 1
ATOM 707 C C . ASN A 1 87 ? 1.882 9.651 7.638 1.00 96.12 87 ASN A C 1
ATOM 709 O O . ASN A 1 87 ? 1.407 10.618 8.235 1.00 96.12 87 ASN A O 1
ATOM 713 N N . MET A 1 88 ? 1.230 9.046 6.639 1.00 95.75 88 MET A N 1
ATOM 714 C CA . MET A 1 88 ? -0.104 9.475 6.205 1.00 95.75 88 MET A CA 1
ATOM 715 C C . MET A 1 88 ? -1.152 9.335 7.317 1.00 95.75 88 MET A C 1
ATOM 717 O O . MET A 1 88 ? -2.003 10.208 7.438 1.00 95.75 88 MET A O 1
ATOM 721 N N . ILE A 1 89 ? -1.109 8.280 8.141 1.00 94.44 89 ILE A N 1
ATOM 722 C CA . ILE A 1 89 ? -2.017 8.143 9.296 1.00 94.44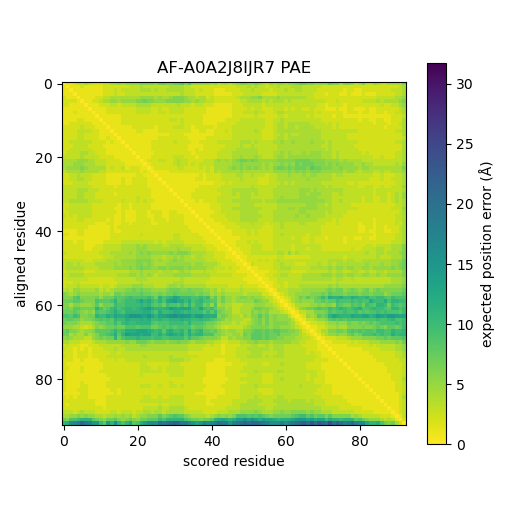 89 ILE A CA 1
ATOM 723 C C . ILE A 1 89 ? -1.755 9.240 10.335 1.00 94.44 89 ILE A C 1
ATOM 725 O O . ILE A 1 89 ? -2.703 9.838 10.837 1.00 94.44 89 ILE A O 1
ATOM 729 N N . LYS A 1 90 ? -0.489 9.550 10.642 1.00 92.06 90 LYS A N 1
ATOM 730 C CA . LYS A 1 90 ? -0.124 10.593 11.622 1.00 92.06 90 LYS A CA 1
ATOM 731 C C . LYS A 1 90 ? -0.618 11.988 11.219 1.00 92.06 90 LYS A C 1
ATOM 733 O O . LYS A 1 90 ? -0.921 12.787 12.097 1.00 92.06 90 LYS A O 1
ATOM 738 N N . GLN A 1 91 ? -0.735 12.263 9.917 1.00 88.38 91 GLN A N 1
ATOM 739 C CA . GLN A 1 91 ? -1.305 13.510 9.385 1.00 88.38 91 GLN A CA 1
ATOM 740 C C . GLN A 1 91 ? -2.826 13.631 9.590 1.00 88.38 91 GLN A C 1
ATOM 742 O O . GLN A 1 91 ? -3.367 14.715 9.413 1.00 88.38 91 GLN A O 1
ATOM 747 N N . PHE A 1 92 ? -3.526 12.545 9.945 1.00 76.56 92 PHE A N 1
ATOM 748 C CA . PHE A 1 92 ? -4.966 12.552 10.248 1.00 76.56 92 PHE A CA 1
ATOM 749 C C . PHE A 1 92 ? -5.302 12.931 11.700 1.00 76.56 92 PHE A C 1
ATOM 751 O O . PHE A 1 92 ? -6.466 12.792 12.084 1.00 76.56 92 PHE A O 1
ATOM 758 N N . LYS A 1 93 ? -4.308 13.380 12.482 1.00 54.84 93 LYS A N 1
ATOM 759 C CA . LYS A 1 93 ? -4.512 13.970 13.811 1.00 54.84 93 LYS A CA 1
ATOM 760 C C . LYS A 1 93 ? -5.396 15.213 13.756 1.00 54.84 93 LYS A C 1
ATOM 762 O O . LYS A 1 93 ? -5.204 16.033 12.834 1.00 54.84 93 LYS A O 1
#

pLDDT: mean 92.99, std 6.69, range [54.84, 98.5]

Secondary structure (DSSP, 8-state):
-EEETTTEEEE--HHHHHHHTTS---HHHHHH---GGG--EEES-S-BS---TT----TTSPB-SS--S----HHHHHHHHHHHHHHHHHTT-

Organism: Pan troglodytes (NCBI:txid9598)

Mean predicted aligned error: 3.56 Å

Nearest PDB structures (foldseek):
  2yx0-assembly1_A  TM=9.141E-01  e=2.704E-05  Pyrococcus horikoshii
  2z2u-assembly1_A  TM=8.315E-01  e=3.782E-04  Methanocaldococcus jannaschii

Foldseek 3Di:
DDDAPWFKDWDQDPQLLCVVVVNDGDVCCVPPVDDSVPDTDMDSGLEEQDDDPPDDHDPPRDHDPDDDDDRDDPVSRVVVSVVVNVVVVVVSD